Protein AF-A0A2M7TU26-F1 (afdb_monomer)

Radius of gyration: 16.6 Å; Cα contacts (8 Å, |Δi|>4): 36; chains: 1; bounding box: 34×36×38 Å

InterPro domains:
  IPR002656 Acyltransferase 3 domain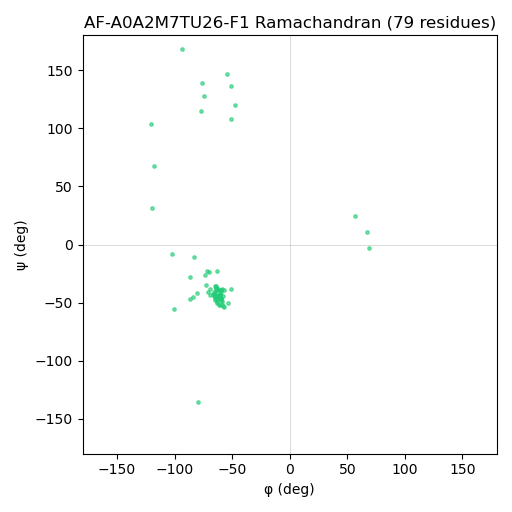 [PF01757] (3-79)

Solvent-accessible surface area (backbone atoms only — not comparable to full-atom values): 4591 Å² total; per-residue (Å²): 126,62,65,66,48,50,55,28,50,51,26,34,49,41,57,77,44,75,61,58,93,73,50,78,73,57,58,40,67,62,24,50,54,51,43,50,51,53,49,51,53,52,51,51,50,45,43,67,66,78,28,61,96,33,63,66,61,49,52,49,54,49,47,67,61,50,50,59,59,51,52,51,52,51,51,54,53,62,74,74,107

Mean predicted aligned error: 5.04 Å

Secondary structure (DSSP, 8-state):
-HHHHHHHHHHHHHHHSS-GGG---S-HHHHHHHHHHHHHHHHHHHHHHHTTT-HHHHHHHHHHHHHHHHHHHHHHHHHH-

Organism: NCBI:txid1974871

Foldseek 3Di:
DVVLLVVLVVQLVCQPDPNDVVDNDPHNVVSVVVNVVVVVVVLVVCCVPVVPVNPVVSVVVVCVVPVVVVVVVVVVVVVVD

Sequence (81 aa):
MGLFRLLLAISIVIAHSSPIFGLNLIGGRVAVESFFLLSGFYMALVLTDKYQGNLHAFYKNRFLKIFPQYWLFLFCVYLSV

pLDDT: mean 91.3, std 6.41, range [64.5, 97.25]

Structure (mmCIF, N/CA/C/O backbone):
data_AF-A0A2M7TU26-F1
#
_entry.id   AF-A0A2M7TU26-F1
#
loop_
_atom_site.group_PDB
_atom_site.id
_atom_site.type_symbol
_atom_site.label_atom_id
_atom_site.label_alt_id
_atom_site.label_comp_id
_atom_site.label_asym_id
_atom_site.label_entity_id
_atom_site.label_seq_id
_atom_site.pdbx_PDB_ins_code
_atom_site.Cartn_x
_atom_site.Cartn_y
_atom_site.Cartn_z
_atom_site.occupancy
_atom_site.B_iso_or_equiv
_atom_site.auth_seq_id
_atom_site.auth_comp_id
_atom_site.auth_asym_id
_atom_site.auth_atom_id
_atom_site.pdbx_PDB_model_num
ATOM 1 N N . MET A 1 1 ? 5.480 -7.995 6.837 1.00 64.50 1 MET A N 1
ATOM 2 C CA . MET A 1 1 ? 4.899 -8.106 5.470 1.00 64.50 1 MET A CA 1
ATOM 3 C C . MET A 1 1 ? 5.178 -6.890 4.565 1.00 64.50 1 MET A C 1
ATOM 5 O O . MET A 1 1 ? 4.384 -6.598 3.671 1.00 64.50 1 MET A O 1
ATOM 9 N N . GLY A 1 2 ? 6.262 -6.134 4.786 1.00 83.12 2 GLY A N 1
ATOM 10 C CA . GLY A 1 2 ? 6.649 -5.029 3.891 1.00 83.12 2 GLY A CA 1
ATOM 11 C C . GLY A 1 2 ? 7.454 -5.525 2.690 1.00 83.12 2 GLY A C 1
ATOM 12 O O . GLY A 1 2 ? 7.131 -5.190 1.558 1.00 83.12 2 GLY A O 1
ATOM 13 N N . LEU A 1 3 ? 8.421 -6.412 2.952 1.00 90.62 3 LEU A N 1
ATOM 14 C CA . LEU A 1 3 ? 9.346 -6.950 1.953 1.00 90.62 3 LEU A CA 1
ATOM 15 C C . LEU A 1 3 ? 8.639 -7.670 0.795 1.00 90.62 3 LEU A C 1
ATOM 17 O O . LEU A 1 3 ? 8.893 -7.345 -0.354 1.00 90.62 3 LEU A O 1
ATOM 21 N N . PHE A 1 4 ? 7.692 -8.572 1.079 1.00 90.81 4 PHE A N 1
ATOM 22 C CA . PHE A 1 4 ? 6.928 -9.266 0.029 1.00 90.81 4 PHE A CA 1
ATOM 23 C C . PHE A 1 4 ? 6.186 -8.304 -0.903 1.00 90.81 4 PHE A C 1
ATOM 25 O O . PHE A 1 4 ? 6.242 -8.451 -2.118 1.00 90.81 4 PHE A O 1
ATOM 32 N N . ARG A 1 5 ? 5.531 -7.279 -0.346 1.00 91.12 5 ARG A N 1
ATOM 33 C CA . ARG A 1 5 ? 4.867 -6.250 -1.159 1.00 91.12 5 ARG A CA 1
ATOM 34 C C . ARG A 1 5 ? 5.856 -5.445 -1.987 1.00 91.12 5 ARG A C 1
ATOM 36 O O . ARG A 1 5 ? 5.530 -5.105 -3.114 1.00 91.12 5 ARG A O 1
ATOM 43 N N . LEU A 1 6 ? 7.027 -5.139 -1.434 1.00 92.88 6 LEU A N 1
ATOM 44 C CA . LEU A 1 6 ? 8.072 -4.406 -2.141 1.00 92.88 6 LEU A CA 1
ATOM 45 C C . LEU A 1 6 ? 8.610 -5.218 -3.325 1.00 92.88 6 LEU A C 1
ATOM 47 O O . LEU A 1 6 ? 8.681 -4.690 -4.428 1.00 92.88 6 LEU A O 1
ATOM 51 N N . LEU A 1 7 ? 8.897 -6.507 -3.130 1.00 93.19 7 LEU A N 1
ATOM 52 C CA . LEU A 1 7 ? 9.341 -7.397 -4.207 1.00 93.19 7 LEU A CA 1
ATOM 53 C C . LEU A 1 7 ? 8.281 -7.530 -5.310 1.00 93.19 7 LEU A C 1
ATOM 55 O O . LEU A 1 7 ? 8.602 -7.432 -6.492 1.00 93.19 7 LEU A O 1
ATOM 59 N N . LEU A 1 8 ? 7.008 -7.680 -4.931 1.00 93.25 8 LEU A N 1
ATOM 60 C CA . LEU A 1 8 ? 5.901 -7.719 -5.889 1.00 93.25 8 LEU A CA 1
ATOM 61 C C . LEU A 1 8 ? 5.740 -6.390 -6.633 1.00 93.25 8 LEU A C 1
ATOM 63 O O . LEU A 1 8 ? 5.578 -6.401 -7.846 1.00 93.25 8 LEU A O 1
ATOM 67 N N . ALA A 1 9 ? 5.843 -5.250 -5.944 1.00 93.12 9 ALA A N 1
ATOM 68 C CA . ALA A 1 9 ? 5.786 -3.934 -6.577 1.00 93.12 9 ALA A CA 1
ATOM 69 C C . ALA A 1 9 ? 6.918 -3.742 -7.598 1.00 93.12 9 ALA A C 1
ATOM 71 O O . ALA A 1 9 ? 6.661 -3.275 -8.703 1.00 93.12 9 ALA A O 1
ATOM 72 N N . ILE A 1 10 ? 8.142 -4.171 -7.273 1.00 92.44 10 ILE A N 1
ATOM 73 C CA . ILE A 1 10 ? 9.272 -4.161 -8.214 1.00 92.44 10 ILE A CA 1
ATO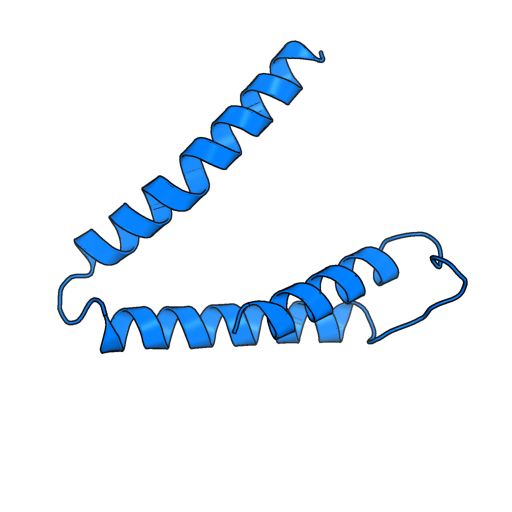M 74 C C . ILE A 1 10 ? 8.966 -5.039 -9.436 1.00 92.44 10 ILE A C 1
ATOM 76 O O . ILE A 1 10 ? 9.173 -4.603 -10.565 1.00 92.44 10 ILE A O 1
ATOM 80 N N . SER A 1 11 ? 8.407 -6.235 -9.230 1.00 91.31 11 SER A N 1
ATOM 81 C CA . SER A 1 11 ? 7.986 -7.118 -10.327 1.00 91.31 11 SER A CA 1
ATOM 82 C C . SER A 1 11 ? 6.928 -6.477 -11.229 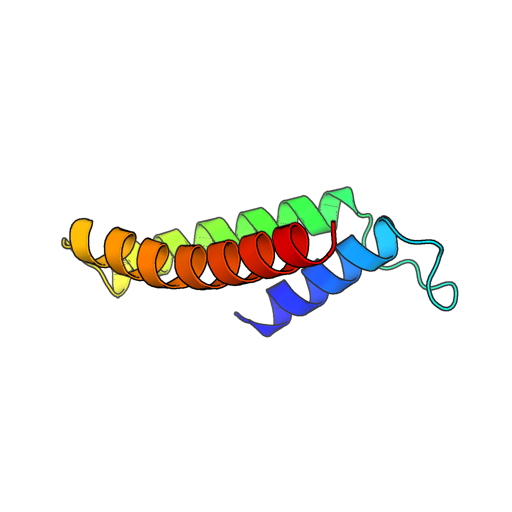1.00 91.31 11 SER A C 1
ATOM 84 O O . SER A 1 11 ? 7.000 -6.621 -12.445 1.00 91.31 11 SER A O 1
ATOM 86 N N . ILE A 1 12 ? 5.969 -5.744 -10.655 1.00 92.56 12 ILE A N 1
ATOM 87 C CA . ILE A 1 12 ? 4.925 -5.031 -11.408 1.00 92.56 12 ILE A CA 1
ATOM 88 C C . ILE A 1 12 ? 5.536 -3.908 -12.252 1.00 92.56 12 ILE A C 1
ATOM 90 O O . ILE A 1 12 ? 5.161 -3.759 -13.415 1.00 92.56 12 ILE A O 1
ATOM 94 N N . VAL A 1 13 ? 6.475 -3.145 -11.681 1.00 92.69 13 VAL A N 1
ATOM 95 C CA . VAL A 1 13 ? 7.176 -2.057 -12.380 1.00 92.69 13 VAL A CA 1
ATOM 96 C C . VAL A 1 13 ? 7.982 -2.608 -13.551 1.00 92.69 13 VAL A C 1
ATOM 98 O O 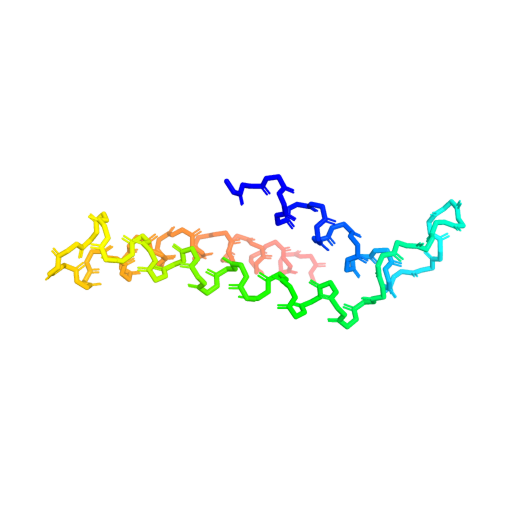. VAL A 1 13 ? 7.794 -2.140 -14.668 1.00 92.69 13 VAL A O 1
ATOM 101 N N . ILE A 1 14 ? 8.799 -3.642 -13.319 1.00 90.88 14 ILE A N 1
ATOM 102 C CA . ILE A 1 14 ? 9.619 -4.273 -14.365 1.00 90.88 14 ILE A CA 1
ATOM 103 C C . ILE A 1 14 ? 8.744 -4.804 -15.509 1.00 90.88 14 ILE A C 1
ATOM 105 O O . ILE A 1 14 ? 9.116 -4.669 -16.669 1.00 90.88 14 ILE A O 1
ATOM 109 N N . ALA A 1 15 ? 7.569 -5.362 -15.196 1.00 89.25 15 ALA A N 1
ATOM 110 C CA . ALA A 1 15 ? 6.648 -5.899 -16.197 1.00 89.25 15 ALA A CA 1
ATOM 111 C C . ALA A 1 15 ? 5.966 -4.830 -17.075 1.00 89.25 15 ALA A C 1
ATOM 113 O O . ALA A 1 15 ? 5.516 -5.158 -18.170 1.00 89.25 15 ALA A O 1
ATOM 114 N N . HIS A 1 16 ? 5.852 -3.583 -16.602 1.00 88.81 16 HIS A N 1
ATOM 115 C CA . HIS A 1 16 ? 5.259 -2.469 -17.361 1.00 88.81 16 HIS A CA 1
ATOM 116 C C . HIS A 1 16 ? 6.308 -1.521 -17.957 1.00 88.81 16 HIS A C 1
ATOM 118 O O . HIS A 1 16 ? 5.962 -0.632 -18.734 1.00 88.81 16 HIS A O 1
ATOM 124 N N . SER A 1 17 ? 7.580 -1.689 -17.602 1.00 86.12 17 SER A N 1
ATOM 125 C CA . SER A 1 17 ? 8.701 -0.993 -18.222 1.00 86.12 17 SER A CA 1
ATOM 126 C C . SER A 1 17 ? 9.316 -1.823 -19.351 1.00 86.12 17 SER A C 1
ATOM 128 O O . SER A 1 17 ? 9.081 -3.024 -19.467 1.00 86.12 17 SER A O 1
ATOM 130 N N . SER A 1 18 ? 10.182 -1.200 -20.153 1.00 77.56 18 SER A N 1
ATOM 131 C CA . SER A 1 18 ? 11.143 -1.958 -20.966 1.00 77.56 18 SER A CA 1
ATOM 132 C C . SER A 1 18 ? 11.959 -2.898 -20.058 1.00 77.56 18 SER A C 1
ATOM 134 O O . SER A 1 18 ? 12.203 -2.514 -18.907 1.00 77.56 18 SER A O 1
ATOM 136 N N . PRO A 1 19 ? 12.380 -4.098 -20.512 1.00 72.69 19 PRO A N 1
ATOM 137 C CA . PRO A 1 19 ? 13.135 -5.037 -19.687 1.00 72.69 19 PRO A CA 1
ATOM 138 C C . PRO A 1 19 ? 14.338 -4.358 -19.031 1.00 72.69 19 PRO A C 1
ATOM 140 O O . PRO A 1 19 ? 15.328 -4.022 -19.684 1.00 72.69 19 PRO A O 1
ATOM 143 N N . ILE A 1 20 ? 14.255 -4.147 -17.720 1.00 76.50 20 ILE A N 1
ATOM 144 C CA . ILE A 1 20 ? 15.329 -3.511 -16.963 1.00 76.50 20 ILE A CA 1
ATOM 145 C C . ILE A 1 20 ? 16.412 -4.574 -16.772 1.00 76.50 20 ILE A C 1
ATOM 147 O O . ILE A 1 20 ? 16.164 -5.606 -16.152 1.00 76.50 20 ILE A O 1
ATOM 151 N N . PHE A 1 21 ? 17.594 -4.364 -17.357 1.00 78.06 21 PHE A N 1
ATOM 152 C CA . PHE A 1 21 ? 18.690 -5.349 -17.378 1.00 78.06 21 PHE A CA 1
ATOM 153 C C . PHE A 1 21 ? 18.318 -6.718 -17.985 1.00 78.06 21 PHE A C 1
ATOM 155 O O . PHE A 1 21 ? 18.930 -7.728 -17.649 1.00 78.06 21 PHE A O 1
ATOM 162 N N . GLY A 1 22 ? 17.303 -6.782 -18.858 1.00 77.00 22 GLY A N 1
ATOM 163 C CA . GLY A 1 22 ? 16.818 -8.055 -19.412 1.00 77.00 22 GLY A CA 1
ATOM 164 C C . GLY A 1 22 ? 16.145 -8.972 -18.383 1.00 77.00 22 GLY A C 1
ATOM 165 O O . GLY A 1 22 ? 15.884 -10.137 -18.677 1.00 77.00 22 GLY A O 1
ATOM 166 N N . LEU A 1 23 ? 15.855 -8.468 -17.179 1.00 78.25 23 LEU A N 1
ATOM 167 C CA . LEU A 1 23 ? 15.177 -9.228 -16.140 1.00 78.25 23 LEU A CA 1
ATOM 168 C C . LEU A 1 23 ? 13.692 -9.361 -16.473 1.00 78.25 23 LEU A C 1
ATOM 170 O O . LEU A 1 23 ? 12.992 -8.369 -16.671 1.00 78.25 23 LEU A O 1
ATOM 174 N N . ASN A 1 24 ? 13.208 -10.599 -16.459 1.00 75.88 24 ASN A N 1
ATOM 175 C CA . ASN A 1 24 ? 11.790 -10.915 -16.480 1.00 75.88 24 ASN A CA 1
ATOM 176 C C . ASN A 1 24 ? 11.483 -11.705 -15.208 1.00 75.88 24 ASN A C 1
ATOM 178 O O . ASN A 1 24 ? 11.898 -12.855 -15.071 1.00 75.88 24 ASN A O 1
ATOM 182 N N . LEU A 1 25 ? 10.862 -11.037 -14.236 1.00 83.56 25 LEU A N 1
ATOM 183 C CA . LEU A 1 25 ? 10.501 -11.647 -12.960 1.00 83.56 25 LEU A CA 1
ATOM 184 C C . LEU A 1 25 ? 9.210 -12.468 -13.131 1.00 83.56 25 LEU A C 1
ATOM 186 O O . LEU A 1 25 ? 9.032 -13.222 -14.083 1.00 83.56 25 LEU A O 1
ATOM 190 N N . ILE A 1 26 ? 8.289 -12.336 -12.185 1.00 82.06 26 ILE A N 1
ATOM 191 C CA . ILE A 1 26 ? 6.979 -12.967 -12.241 1.00 82.06 26 ILE A CA 1
ATOM 192 C C . ILE A 1 26 ? 6.127 -12.168 -13.229 1.00 82.06 26 ILE A C 1
ATOM 194 O O . ILE A 1 26 ? 6.161 -10.935 -13.217 1.00 82.06 26 ILE A O 1
ATOM 198 N N . GLY A 1 27 ? 5.342 -12.855 -14.062 1.00 83.81 27 GLY A N 1
ATOM 199 C CA . GLY A 1 27 ? 4.456 -12.195 -15.021 1.00 83.81 27 GLY A CA 1
ATOM 200 C C . GLY A 1 27 ? 3.584 -11.129 -14.345 1.00 83.81 27 GLY A C 1
ATOM 201 O O . GLY A 1 27 ? 3.030 -11.367 -13.268 1.00 83.81 27 GLY A O 1
ATOM 202 N N . GLY A 1 28 ? 3.452 -9.958 -14.980 1.00 87.62 28 GLY A N 1
ATOM 203 C CA . GLY A 1 28 ? 2.826 -8.773 -14.375 1.00 87.62 28 GLY A CA 1
ATOM 204 C C . GLY A 1 28 ? 1.446 -9.041 -13.768 1.00 87.62 28 GLY A C 1
ATOM 205 O O . GLY A 1 28 ? 1.160 -8.576 -12.669 1.00 87.62 28 GLY A O 1
ATOM 206 N N . ARG A 1 29 ? 0.627 -9.879 -14.418 1.00 91.94 29 ARG A N 1
ATOM 207 C CA . ARG A 1 29 ? -0.682 -10.316 -13.902 1.00 91.94 29 ARG A CA 1
ATOM 208 C C . ARG A 1 29 ? -0.582 -10.983 -12.526 1.00 91.94 29 ARG A C 1
ATOM 210 O O . ARG A 1 29 ? -1.233 -10.540 -11.586 1.00 91.94 29 ARG A O 1
ATOM 217 N N . VAL A 1 30 ? 0.269 -12.001 -12.399 1.00 93.50 30 VAL A N 1
ATOM 218 C CA . VAL A 1 30 ? 0.447 -12.764 -11.152 1.00 93.50 30 VAL A CA 1
ATOM 219 C C . VAL A 1 30 ? 0.986 -11.865 -10.041 1.00 93.50 30 VAL A C 1
ATOM 221 O O . VAL A 1 30 ? 0.558 -11.971 -8.890 1.00 93.50 30 VAL A O 1
ATOM 224 N N . ALA A 1 31 ? 1.899 -10.951 -10.380 1.00 93.81 31 ALA A N 1
ATOM 225 C CA . ALA A 1 31 ? 2.459 -10.008 -9.421 1.00 93.81 31 ALA A CA 1
ATOM 226 C C . ALA A 1 31 ? 1.388 -9.048 -8.870 1.00 93.81 31 ALA A C 1
ATOM 228 O O . ALA A 1 31 ? 1.313 -8.850 -7.656 1.00 93.81 31 ALA A O 1
ATOM 229 N N . VAL A 1 32 ? 0.523 -8.509 -9.739 1.00 94.56 32 VAL A N 1
ATOM 230 C CA . VAL A 1 32 ? -0.603 -7.644 -9.352 1.00 94.56 32 VAL A CA 1
ATOM 231 C C . VAL A 1 32 ? -1.614 -8.401 -8.485 1.00 94.56 32 VAL A C 1
ATOM 233 O O . VAL A 1 32 ? -1.975 -7.923 -7.407 1.00 94.56 32 VAL A O 1
ATOM 236 N N . GLU A 1 33 ? -2.036 -9.594 -8.908 1.00 95.88 33 GLU A N 1
ATOM 237 C CA . GLU A 1 33 ? -2.997 -10.424 -8.167 1.00 95.88 33 GLU A CA 1
ATOM 238 C C . GLU A 1 33 ? -2.470 -10.770 -6.768 1.00 95.88 33 GLU A C 1
ATOM 240 O O . GLU A 1 33 ? -3.153 -10.552 -5.764 1.00 95.88 33 GLU A O 1
ATOM 245 N N . SER A 1 34 ? -1.209 -11.201 -6.680 1.00 95.00 34 SER A N 1
ATOM 246 C CA . SER A 1 34 ? -0.550 -11.513 -5.406 1.00 95.00 34 SER A CA 1
ATOM 247 C C . SER A 1 34 ? -0.411 -10.279 -4.510 1.00 95.00 34 SER A C 1
ATOM 249 O O . SER A 1 34 ? -0.621 -10.356 -3.297 1.00 95.00 34 SER A O 1
ATOM 251 N N . PHE A 1 35 ? -0.083 -9.117 -5.088 1.00 94.75 35 PHE A N 1
ATOM 252 C CA . PHE A 1 35 ? 0.058 -7.864 -4.345 1.00 94.75 35 PHE A CA 1
ATOM 253 C C . PHE A 1 35 ? -1.265 -7.440 -3.698 1.00 94.75 35 PHE A C 1
ATOM 255 O O . PHE A 1 35 ? -1.287 -7.055 -2.519 1.00 94.75 35 PHE A O 1
ATOM 262 N N . PHE A 1 36 ? -2.369 -7.531 -4.445 1.00 94.69 36 PHE A N 1
ATOM 263 C CA . PHE A 1 36 ? -3.696 -7.200 -3.934 1.00 94.69 36 PHE A CA 1
ATOM 264 C C . PHE A 1 36 ? -4.202 -8.228 -2.922 1.00 94.69 36 PHE A C 1
ATOM 266 O O . PHE A 1 36 ? -4.715 -7.818 -1.879 1.00 94.69 36 PHE A O 1
ATOM 273 N N . LEU A 1 37 ? -3.979 -9.526 -3.152 1.00 95.56 37 LEU A N 1
ATOM 274 C CA . LEU A 1 37 ? -4.351 -10.587 -2.210 1.00 95.56 37 LEU A CA 1
ATOM 275 C C . LEU A 1 37 ? -3.663 -10.385 -0.852 1.00 95.56 37 LEU A C 1
ATOM 277 O O . LEU A 1 37 ? -4.333 -10.315 0.181 1.00 95.56 37 LEU A O 1
ATOM 281 N N . LEU A 1 38 ? -2.339 -10.193 -0.844 1.00 94.50 38 LEU A N 1
ATOM 282 C CA . LEU A 1 38 ? -1.583 -9.938 0.387 1.00 94.50 38 LEU A CA 1
ATOM 283 C C . LEU A 1 38 ? -2.006 -8.638 1.072 1.00 94.50 38 LEU A C 1
ATOM 285 O O . LEU A 1 38 ? -2.043 -8.560 2.303 1.00 94.50 38 LEU A O 1
ATOM 289 N N . SER A 1 39 ? -2.319 -7.604 0.289 1.00 92.94 39 SER A N 1
ATOM 290 C CA . SER A 1 39 ? -2.805 -6.338 0.830 1.00 92.94 39 SER A CA 1
ATOM 291 C C . SER A 1 39 ? -4.161 -6.510 1.506 1.00 92.94 39 SER A C 1
ATOM 293 O O . SER A 1 39 ? -4.305 -6.072 2.643 1.00 92.94 39 SER A O 1
ATOM 295 N N . GLY A 1 40 ? -5.117 -7.183 0.864 1.00 93.38 40 GLY A N 1
ATOM 296 C CA . GLY A 1 40 ? -6.436 -7.463 1.431 1.00 93.38 40 GLY A CA 1
ATOM 297 C C . GLY A 1 40 ? -6.348 -8.294 2.709 1.00 93.38 40 GLY A C 1
ATOM 298 O O . GLY A 1 40 ? -6.833 -7.858 3.754 1.00 93.38 40 GLY A O 1
ATOM 299 N N . PHE A 1 41 ? -5.635 -9.423 2.653 1.00 94.56 41 PHE A N 1
ATOM 300 C CA . PHE A 1 41 ? -5.405 -10.297 3.805 1.00 94.56 41 PHE A CA 1
ATOM 301 C C . PHE A 1 41 ? -4.820 -9.532 4.997 1.00 94.56 41 PHE A C 1
ATOM 303 O O . PHE A 1 41 ? -5.353 -9.581 6.104 1.00 94.56 41 PHE A O 1
ATOM 310 N N . TYR A 1 42 ? -3.755 -8.759 4.766 1.00 93.38 42 TYR A N 1
ATOM 311 C CA . TYR A 1 42 ? -3.109 -8.004 5.833 1.00 93.38 42 TYR A CA 1
ATOM 312 C C . TYR A 1 42 ? -4.036 -6.938 6.432 1.00 93.38 42 TYR A C 1
ATOM 314 O O . TYR A 1 42 ? -4.000 -6.703 7.636 1.00 93.38 42 TYR A O 1
ATOM 322 N N . MET A 1 43 ? -4.866 -6.279 5.619 1.00 92.94 43 MET A N 1
ATOM 323 C CA . MET A 1 43 ? -5.788 -5.265 6.132 1.00 92.94 43 MET A CA 1
ATOM 324 C C . MET A 1 43 ? -6.955 -5.866 6.910 1.00 92.94 43 MET A C 1
ATOM 326 O O . MET A 1 43 ? -7.351 -5.267 7.907 1.00 92.94 43 MET A O 1
ATOM 330 N N . ALA A 1 44 ? -7.446 -7.040 6.509 1.00 94.00 44 ALA A N 1
ATOM 331 C CA . ALA A 1 44 ? -8.424 -7.796 7.284 1.00 94.00 44 ALA A CA 1
ATOM 332 C C . ALA A 1 44 ? -7.834 -8.237 8.633 1.00 94.00 44 ALA A C 1
ATOM 334 O O . ALA A 1 44 ? -8.442 -7.998 9.670 1.00 94.00 44 ALA A O 1
ATOM 335 N N . LEU A 1 45 ? -6.608 -8.771 8.640 1.00 94.38 45 LEU A N 1
ATOM 336 C CA . LEU A 1 45 ? -5.915 -9.157 9.871 1.00 94.38 45 LEU A CA 1
ATOM 337 C C . LEU A 1 45 ? -5.710 -7.962 10.811 1.00 94.38 45 LEU A C 1
ATOM 339 O O . LEU A 1 45 ? -6.018 -8.046 11.993 1.00 94.38 45 LEU A O 1
ATOM 343 N N . VAL A 1 46 ? -5.258 -6.817 10.289 1.00 94.00 46 VAL A N 1
ATOM 344 C CA . VAL A 1 46 ? -5.097 -5.593 11.092 1.00 94.00 46 VAL A CA 1
ATOM 345 C C . VAL A 1 46 ? -6.431 -5.099 11.647 1.00 94.00 46 VAL A C 1
ATOM 347 O O . VAL A 1 46 ? -6.466 -4.624 12.781 1.00 94.00 46 VAL A O 1
ATOM 350 N N . LEU A 1 47 ? -7.511 -5.180 10.869 1.00 94.62 47 LEU A N 1
ATOM 351 C CA . LEU A 1 47 ? -8.836 -4.792 11.340 1.00 94.62 47 LEU A CA 1
ATOM 352 C C . LEU A 1 47 ? -9.292 -5.687 12.503 1.00 94.62 47 LEU A C 1
ATOM 354 O O . LEU A 1 47 ? -9.719 -5.169 13.532 1.00 94.62 47 LEU A O 1
ATOM 358 N N . THR A 1 48 ? -9.146 -7.004 12.350 1.00 94.38 48 THR A N 1
ATOM 359 C CA . THR A 1 48 ? -9.576 -8.002 13.338 1.00 94.38 48 THR A CA 1
ATOM 360 C C . THR A 1 48 ? -8.686 -8.062 14.575 1.00 94.38 48 THR A C 1
ATOM 362 O O . THR A 1 48 ? -9.164 -8.464 15.623 1.00 94.38 48 THR A O 1
ATOM 365 N N . ASP A 1 49 ? -7.411 -7.689 14.491 1.00 93.31 49 ASP A N 1
ATOM 366 C CA . ASP A 1 49 ? -6.481 -7.791 15.624 1.00 93.31 49 ASP A CA 1
ATOM 367 C C . ASP A 1 49 ? -6.289 -6.437 16.323 1.00 93.31 49 ASP A C 1
ATOM 369 O O . ASP A 1 49 ? -6.579 -6.264 17.503 1.00 93.31 49 ASP A O 1
ATOM 373 N N . LYS A 1 50 ? -5.883 -5.413 15.564 1.00 91.12 50 LYS A N 1
ATOM 374 C CA . LYS A 1 50 ? -5.488 -4.109 16.116 1.00 91.12 50 LYS A CA 1
ATOM 375 C C . LYS A 1 50 ? -6.657 -3.143 16.328 1.00 91.12 50 LYS A C 1
ATOM 377 O O . LYS A 1 50 ? -6.558 -2.246 17.161 1.00 91.12 50 LYS A O 1
ATOM 382 N N . TYR A 1 51 ? -7.728 -3.271 15.548 1.00 92.25 51 TYR A N 1
ATOM 383 C CA . TYR A 1 51 ? -8.859 -2.334 15.550 1.00 92.25 51 TYR A CA 1
ATOM 384 C C . TYR A 1 51 ? -10.182 -3.010 15.930 1.00 92.25 51 TYR A C 1
ATOM 386 O O . TYR A 1 51 ? -11.244 -2.584 15.471 1.00 92.25 51 TYR A O 1
ATOM 394 N N . GLN A 1 52 ? -10.128 -4.045 16.775 1.00 91.25 52 GLN A N 1
ATOM 395 C CA . GLN A 1 52 ? -11.303 -4.783 17.245 1.00 91.25 52 GLN A CA 1
ATOM 396 C C . GLN A 1 52 ? -12.420 -3.845 17.711 1.00 91.25 52 GLN A C 1
ATOM 398 O O . GLN A 1 52 ? -12.229 -3.016 18.598 1.00 91.25 52 GLN A O 1
ATOM 403 N N . GLY A 1 53 ? -13.584 -3.941 17.062 1.00 89.38 53 GLY A N 1
ATOM 404 C CA . GLY A 1 53 ? -14.763 -3.122 17.368 1.00 89.38 53 GLY A CA 1
ATOM 405 C C . GLY A 1 53 ? -14.643 -1.628 17.030 1.00 89.38 53 GLY A C 1
ATOM 406 O O . GLY A 1 53 ? -15.621 -0.901 17.170 1.00 89.38 53 GLY A O 1
ATOM 407 N N . ASN A 1 54 ? -13.492 -1.150 16.545 1.00 93.75 54 ASN A N 1
ATOM 408 C CA . ASN A 1 54 ? -13.242 0.264 16.268 1.00 93.75 54 ASN A CA 1
ATOM 409 C C . ASN A 1 54 ? -12.967 0.522 14.779 1.00 93.75 54 ASN A C 1
ATOM 411 O O . ASN A 1 54 ? -11.875 0.925 14.362 1.00 93.75 54 ASN A O 1
ATOM 415 N N . LEU A 1 55 ? -14.013 0.324 13.973 1.00 94.44 55 LEU A N 1
ATOM 416 C CA . LEU A 1 55 ? -13.999 0.591 12.531 1.00 94.44 55 LEU A CA 1
ATOM 417 C C . LEU A 1 55 ? -13.638 2.048 12.220 1.00 94.44 55 LEU A C 1
ATOM 419 O O . LEU A 1 55 ? -12.878 2.319 11.289 1.00 94.44 55 LEU A O 1
ATOM 423 N N . HIS A 1 56 ? -14.135 2.990 13.023 1.00 95.19 56 HIS A N 1
ATOM 424 C CA . HIS A 1 56 ? -13.885 4.410 12.806 1.00 95.19 56 HIS A CA 1
ATOM 425 C C . HIS A 1 56 ? -12.389 4.751 12.912 1.00 95.19 56 HIS A C 1
ATOM 427 O O . HIS A 1 56 ? -11.840 5.410 12.027 1.00 95.19 56 HIS A O 1
ATOM 433 N N . ALA A 1 57 ? -11.690 4.248 13.937 1.00 94.75 57 ALA A N 1
ATOM 434 C CA . ALA A 1 57 ? -10.249 4.456 14.078 1.00 94.75 57 ALA A CA 1
ATOM 435 C C . ALA A 1 57 ? -9.443 3.788 12.950 1.00 94.75 57 ALA A C 1
ATOM 437 O O . ALA A 1 57 ? -8.448 4.358 12.493 1.00 94.75 57 ALA A O 1
ATOM 438 N N . PHE A 1 58 ? -9.878 2.622 12.459 1.00 95.06 58 PHE A N 1
ATOM 439 C CA . PHE A 1 58 ? -9.234 1.943 11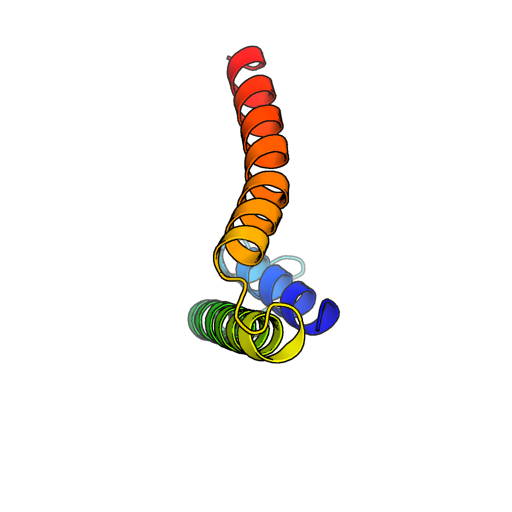.331 1.00 95.06 58 PHE A CA 1
ATOM 440 C C . PHE A 1 58 ? -9.271 2.792 10.054 1.00 95.06 58 PHE A C 1
ATOM 442 O O . PHE A 1 58 ? -8.227 3.045 9.440 1.00 95.06 58 PHE A O 1
ATOM 449 N N . TYR A 1 59 ? -10.458 3.273 9.668 1.00 95.31 59 TYR A N 1
ATOM 450 C CA . TYR A 1 59 ? -10.611 4.091 8.464 1.00 95.31 59 TYR A CA 1
ATOM 451 C C . TYR A 1 59 ? -9.966 5.466 8.618 1.00 95.31 59 TYR A C 1
ATOM 453 O O . TYR A 1 59 ? -9.294 5.912 7.687 1.00 95.31 59 TYR A O 1
ATOM 461 N N . LYS A 1 60 ? -10.062 6.096 9.797 1.00 96.62 60 LYS A N 1
ATOM 462 C CA . LYS A 1 60 ? -9.393 7.375 10.071 1.00 96.62 60 LYS A CA 1
ATOM 463 C C . LYS A 1 60 ? -7.876 7.261 9.913 1.00 96.62 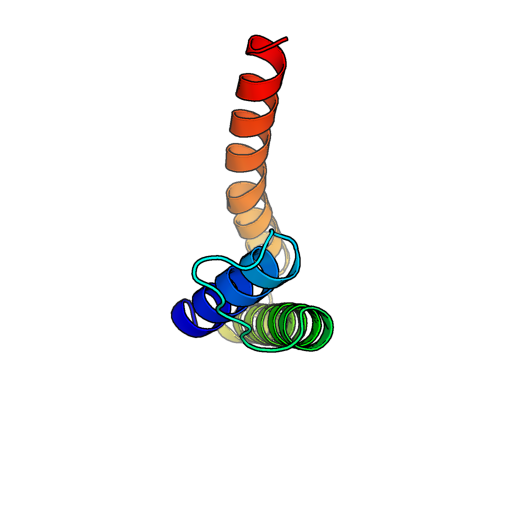60 LYS A C 1
ATOM 465 O O . LYS A 1 60 ? -7.278 8.071 9.209 1.00 96.62 60 LYS A O 1
ATOM 470 N N . ASN A 1 61 ? -7.247 6.234 10.490 1.00 95.50 61 ASN A N 1
ATOM 471 C CA . ASN A 1 61 ? -5.802 6.040 10.344 1.00 95.50 61 ASN A CA 1
ATOM 472 C C . ASN A 1 61 ? -5.390 5.773 8.894 1.00 95.50 61 ASN A C 1
ATOM 474 O O . ASN A 1 61 ? -4.329 6.222 8.465 1.00 95.50 61 ASN A O 1
ATOM 478 N N . ARG A 1 62 ? -6.215 5.055 8.125 1.00 94.00 62 ARG A N 1
ATOM 479 C CA . ARG A 1 62 ? -5.94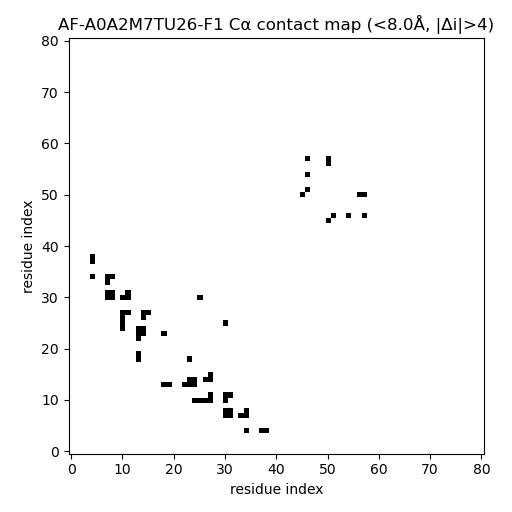2 4.823 6.703 1.00 94.00 62 ARG A CA 1
ATOM 480 C C . ARG A 1 62 ? -6.078 6.105 5.885 1.00 94.00 62 ARG A C 1
ATOM 482 O O . ARG A 1 62 ? -5.209 6.377 5.061 1.00 94.00 62 ARG A O 1
ATOM 489 N N . PHE A 1 63 ? -7.121 6.888 6.140 1.00 96.06 63 PHE A N 1
ATOM 490 C CA . PHE A 1 63 ? -7.342 8.178 5.497 1.00 96.06 63 PHE A CA 1
ATOM 491 C C . PHE A 1 63 ? -6.152 9.114 5.739 1.00 96.06 63 PHE A C 1
ATOM 493 O O . PHE A 1 63 ? -5.511 9.558 4.790 1.00 96.06 63 PHE A O 1
ATOM 500 N N . LEU A 1 64 ? -5.768 9.303 7.005 1.00 96.25 64 LEU A N 1
ATOM 501 C CA . LEU A 1 64 ? -4.636 10.155 7.384 1.00 96.25 64 LEU A CA 1
ATOM 502 C C . LEU A 1 64 ? -3.290 9.654 6.850 1.00 96.25 64 LEU A C 1
ATOM 504 O O . LEU A 1 64 ? -2.358 10.437 6.727 1.00 96.25 64 LEU A O 1
ATOM 508 N N . LYS A 1 65 ? -3.166 8.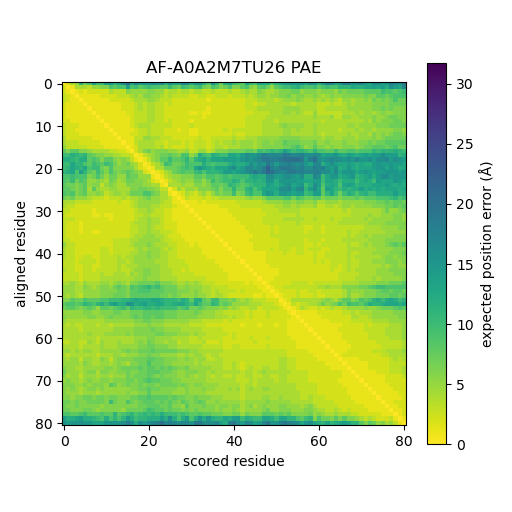365 6.528 1.00 93.19 65 LYS A N 1
ATOM 509 C CA . LYS A 1 65 ? -1.944 7.823 5.933 1.00 93.19 65 LYS A CA 1
ATOM 510 C C . LYS A 1 65 ? -1.855 8.083 4.427 1.00 93.19 65 LYS A C 1
ATOM 512 O O . LYS A 1 65 ? -0.776 8.397 3.946 1.00 93.19 65 LYS A O 1
ATOM 517 N N . ILE A 1 66 ? -2.958 7.924 3.691 1.00 94.12 66 ILE A N 1
ATOM 518 C CA . ILE A 1 66 ? -2.965 7.979 2.218 1.00 94.12 66 ILE A CA 1
ATOM 519 C C . ILE A 1 66 ? -3.133 9.416 1.711 1.00 94.12 66 ILE A C 1
ATOM 521 O O . ILE A 1 66 ? -2.402 9.850 0.822 1.00 94.12 66 ILE A O 1
ATOM 525 N N . PHE A 1 67 ? -4.089 10.161 2.272 1.00 95.38 67 PHE A N 1
ATOM 526 C CA . PHE A 1 67 ? -4.507 11.448 1.715 1.00 95.38 67 PHE A CA 1
ATOM 527 C C . PHE A 1 67 ? -3.415 12.522 1.759 1.00 95.38 67 PHE A C 1
ATOM 529 O O . PHE A 1 67 ? -3.207 13.153 0.728 1.00 95.38 67 PHE A O 1
ATOM 536 N N . PRO A 1 68 ? -2.647 12.709 2.851 1.00 96.19 68 PRO A N 1
ATOM 537 C CA . PRO A 1 68 ? -1.593 13.724 2.861 1.00 96.19 68 PRO A CA 1
ATOM 538 C C . PRO A 1 68 ? -0.539 13.499 1.774 1.00 96.19 68 PRO A C 1
ATOM 540 O O . PRO A 1 68 ? -0.134 14.440 1.101 1.00 96.19 68 PRO A O 1
ATOM 543 N N . GLN A 1 69 ? -0.139 12.243 1.549 1.00 95.75 69 GLN A N 1
ATOM 544 C CA . GLN A 1 69 ? 0.835 11.896 0.511 1.00 95.75 69 GLN A CA 1
ATOM 545 C C . GLN A 1 69 ? 0.273 12.158 -0.890 1.00 95.75 69 GLN A C 1
ATOM 547 O O . GLN A 1 69 ? 0.965 12.714 -1.739 1.00 95.75 69 GLN A O 1
ATOM 552 N N . TYR A 1 70 ? -0.993 11.797 -1.112 1.00 95.50 70 TYR A N 1
ATOM 553 C CA . TYR A 1 70 ? -1.684 12.058 -2.371 1.00 95.50 70 TYR A CA 1
ATOM 554 C C . TYR A 1 70 ? -1.796 13.560 -2.664 1.00 95.50 70 TYR A C 1
ATOM 556 O O . TYR A 1 70 ? -1.506 13.993 -3.774 1.00 95.50 70 TYR A O 1
ATOM 564 N N . TRP A 1 71 ? -2.173 14.360 -1.665 1.00 96.69 71 TRP A N 1
ATOM 565 C CA . TRP A 1 71 ? -2.337 15.807 -1.806 1.00 96.69 71 TRP A CA 1
ATOM 566 C C . TRP A 1 71 ? -1.010 16.502 -2.096 1.00 96.69 71 TRP A C 1
ATOM 568 O O . TRP A 1 71 ? -0.965 17.375 -2.957 1.00 96.69 71 TRP A O 1
ATOM 578 N N . LEU A 1 72 ? 0.074 16.085 -1.434 1.00 96.56 72 LEU A N 1
ATOM 579 C CA . LEU A 1 72 ? 1.417 16.588 -1.726 1.00 96.56 72 LEU A CA 1
ATOM 580 C C . LEU A 1 72 ? 1.823 16.296 -3.173 1.00 96.56 72 LEU A C 1
ATOM 582 O O . LEU A 1 72 ? 2.280 17.197 -3.868 1.00 96.56 72 LEU A O 1
ATOM 586 N N . PHE A 1 73 ? 1.612 15.066 -3.649 1.00 96.19 73 PHE A N 1
ATOM 587 C CA . PHE A 1 73 ? 1.893 14.718 -5.043 1.00 96.19 73 PHE A CA 1
ATOM 588 C C . PHE A 1 73 ? 1.046 15.528 -6.025 1.00 96.19 73 PHE A C 1
ATOM 590 O O . PHE A 1 73 ? 1.579 16.045 -7.002 1.00 96.19 73 PHE A O 1
ATOM 597 N N . LEU A 1 74 ? -0.251 15.671 -5.752 1.00 96.06 74 LEU A N 1
ATOM 598 C CA . LEU A 1 74 ? -1.162 16.457 -6.581 1.00 96.06 74 LEU A CA 1
ATOM 599 C C . LEU A 1 74 ? -0.726 17.924 -6.651 1.00 96.06 74 LEU A C 1
ATOM 601 O O . LEU A 1 74 ? -0.703 18.499 -7.734 1.00 96.06 74 LEU A O 1
ATOM 605 N N . PHE A 1 75 ? -0.329 18.509 -5.520 1.00 97.25 75 PHE A N 1
ATOM 606 C CA . 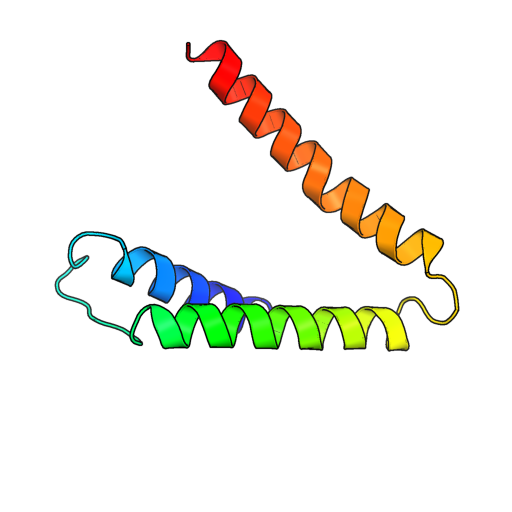PHE A 1 75 ? 0.194 19.870 -5.462 1.00 97.25 75 PHE A CA 1
ATOM 607 C C . PHE A 1 75 ? 1.497 20.022 -6.261 1.00 97.25 75 PHE A C 1
ATOM 609 O O . PHE A 1 75 ? 1.627 20.966 -7.037 1.00 97.25 75 PHE A O 1
ATOM 616 N N . CYS A 1 76 ? 2.434 19.075 -6.135 1.00 97.25 76 CYS A N 1
ATOM 617 C CA . CYS A 1 76 ? 3.668 19.071 -6.925 1.00 97.25 76 CYS A CA 1
ATOM 618 C C . CYS A 1 76 ? 3.393 18.991 -8.432 1.00 97.25 76 CYS A C 1
ATOM 620 O O . CYS A 1 76 ? 4.014 19.718 -9.201 1.00 97.25 76 CYS A O 1
ATOM 622 N N . VAL A 1 77 ? 2.458 18.131 -8.852 1.00 96.56 77 VAL A N 1
ATOM 623 C CA . VAL A 1 77 ? 2.056 18.019 -10.262 1.00 96.56 77 VAL A CA 1
ATOM 624 C C . VAL A 1 77 ? 1.412 19.318 -10.741 1.00 96.56 77 VAL A C 1
ATOM 626 O O . VAL A 1 77 ? 1.770 19.807 -11.806 1.00 96.56 77 VAL A O 1
ATOM 629 N N . TYR A 1 78 ? 0.519 19.912 -9.946 1.00 96.38 78 TYR A N 1
ATOM 630 C CA . TYR A 1 78 ? -0.126 21.180 -10.287 1.00 96.38 78 TYR A CA 1
ATOM 631 C C . TYR A 1 78 ? 0.880 22.327 -10.463 1.00 96.38 78 TYR A C 1
ATOM 633 O O . TYR A 1 78 ? 0.724 23.120 -11.377 1.00 96.38 78 TYR A O 1
ATOM 641 N N . LEU A 1 79 ? 1.926 22.399 -9.632 1.00 96.00 79 LEU A N 1
ATOM 642 C CA . LEU A 1 79 ? 2.977 23.417 -9.752 1.00 96.00 79 LEU A CA 1
ATOM 643 C C . LEU A 1 79 ? 3.910 23.193 -10.958 1.00 96.00 79 LEU A C 1
ATOM 645 O O . LEU A 1 79 ? 4.588 24.121 -11.388 1.00 96.00 79 LEU A O 1
ATOM 649 N N . SER A 1 80 ? 3.995 21.960 -11.464 1.00 93.44 80 SER A N 1
ATOM 650 C CA . SER A 1 80 ? 4.851 21.607 -12.605 1.00 93.44 80 SER A CA 1
ATOM 651 C C . SER A 1 80 ? 4.234 21.899 -13.979 1.00 93.44 80 SER A C 1
ATOM 653 O O . SER A 1 80 ? 4.943 21.792 -14.980 1.00 93.44 80 SER A O 1
ATOM 655 N N . VAL A 1 81 ? 2.937 22.229 -14.019 1.00 86.06 81 VAL A N 1
ATOM 656 C CA . VAL A 1 81 ? 2.165 22.611 -15.216 1.00 86.06 81 VAL A CA 1
ATOM 657 C C . VAL A 1 81 ? 2.068 24.128 -15.291 1.00 86.06 81 VAL A C 1
ATOM 659 O O . VAL A 1 81 ? 2.286 24.659 -16.401 1.00 86.06 81 VAL A O 1
#